Protein AF-A0A0T5PP16-F1 (afdb_monomer_lite)

Radius of gyration: 13.78 Å; chains: 1; bounding box: 33×27×34 Å

Secondary structure (DSSP, 8-state):
-----GGGS-HHHHHHHHHHHHHHHHHHHHHTTSS-HHHHHHHHHSS-HHHHHHHHHHHHHHGGGG------

Foldseek 3Di:
DPPPPLVPDDPVSVLLVVLLVVLLVQLQCCLVVNHDPVRVVVVLVVDDPVSSVSNVVSNVVCNVVSDNPPDD

pLDDT: mean 87.08, std 14.23, range [37.03, 96.44]

Sequence (72 aa):
MTDYNLYAKSRAEQDAASADTLACYWLYRLRAGEMTRPEIEKRLREMTPEQQQLHRDALNRNKHKFKVPSGK

Structure (mmCIF, N/CA/C/O backbone):
data_AF-A0A0T5PP16-F1
#
_entry.id   AF-A0A0T5PP16-F1
#
loop_
_atom_site.group_PDB
_atom_site.id
_atom_site.type_symbol
_atom_site.label_atom_id
_atom_site.label_alt_id
_atom_site.label_comp_id
_atom_site.label_asym_id
_atom_site.label_entity_id
_atom_site.label_seq_id
_atom_site.pdbx_PDB_ins_code
_atom_site.Cartn_x
_atom_site.Cartn_y
_atom_site.Cartn_z
_atom_site.occupancy
_atom_site.B_iso_or_equiv
_atom_site.auth_seq_id
_atom_site.auth_comp_id
_atom_site.auth_asym_id
_atom_site.auth_atom_id
_atom_site.pdbx_PDB_model_num
ATOM 1 N N . MET A 1 1 ? -12.804 -17.807 -20.058 1.00 46.50 1 MET A N 1
ATOM 2 C CA . MET A 1 1 ? -12.338 -17.811 -18.655 1.00 46.50 1 MET A CA 1
ATOM 3 C C . MET A 1 1 ? -11.329 -16.694 -18.515 1.00 46.50 1 MET A C 1
ATOM 5 O O . MET A 1 1 ? -10.444 -16.618 -19.355 1.00 46.50 1 MET A O 1
ATOM 9 N N . THR A 1 2 ? -11.489 -15.806 -17.538 1.00 55.97 2 THR A N 1
ATOM 10 C CA . THR A 1 2 ? -10.462 -14.801 -17.233 1.00 55.97 2 THR A CA 1
ATOM 11 C C . THR A 1 2 ? -9.196 -15.542 -16.814 1.00 55.97 2 THR A C 1
ATOM 13 O O . THR A 1 2 ? -9.263 -16.393 -15.930 1.00 55.97 2 THR A O 1
ATOM 16 N N . ASP A 1 3 ? -8.074 -15.288 -17.483 1.00 61.53 3 ASP A N 1
ATOM 17 C CA . ASP A 1 3 ? -6.800 -15.899 -17.114 1.00 61.53 3 ASP A CA 1
ATOM 18 C C . ASP A 1 3 ? -6.277 -15.218 -15.843 1.00 61.53 3 ASP A C 1
ATOM 20 O O . ASP A 1 3 ? -5.812 -14.075 -15.860 1.00 61.53 3 ASP A O 1
ATOM 24 N N . TYR A 1 4 ? -6.444 -15.906 -14.715 1.00 66.50 4 TYR A N 1
ATOM 25 C CA . TYR A 1 4 ? -6.000 -15.453 -13.399 1.00 66.50 4 TYR A CA 1
ATOM 26 C C . TYR A 1 4 ? -4.514 -15.750 -13.147 1.00 66.50 4 TYR A C 1
ATOM 28 O O . TYR A 1 4 ? -4.029 -15.520 -12.037 1.00 66.50 4 TYR A O 1
ATOM 36 N N . ASN A 1 5 ? -3.775 -16.262 -14.139 1.00 79.44 5 ASN A N 1
ATOM 37 C CA . ASN A 1 5 ? -2.370 -16.599 -13.977 1.00 79.44 5 ASN A CA 1
ATOM 38 C C . ASN A 1 5 ? -1.486 -15.342 -13.948 1.00 79.44 5 ASN A C 1
ATOM 40 O O . ASN A 1 5 ? -0.910 -14.917 -14.948 1.00 79.44 5 ASN A O 1
ATOM 44 N N . LEU A 1 6 ? -1.346 -14.758 -12.757 1.00 75.25 6 LEU A N 1
ATOM 45 C CA . LEU A 1 6 ? -0.455 -13.626 -12.494 1.00 75.25 6 LEU A CA 1
ATOM 46 C C . LEU A 1 6 ? 1.002 -13.912 -12.877 1.00 75.25 6 LEU A C 1
ATOM 48 O O . LEU A 1 6 ? 1.701 -12.995 -13.295 1.00 75.25 6 LEU A O 1
ATOM 52 N N . TYR A 1 7 ? 1.456 -15.165 -12.792 1.00 79.12 7 TYR A N 1
ATOM 53 C CA . TYR A 1 7 ? 2.830 -15.534 -13.135 1.00 79.12 7 TYR A CA 1
ATOM 54 C C . TYR A 1 7 ? 3.127 -15.385 -14.635 1.00 79.12 7 TYR A C 1
ATOM 56 O O . TYR A 1 7 ? 4.257 -15.086 -15.011 1.00 79.12 7 TYR A O 1
ATOM 64 N N . ALA A 1 8 ? 2.110 -15.532 -15.489 1.00 85.44 8 ALA A N 1
ATOM 65 C CA . ALA A 1 8 ? 2.240 -15.354 -16.935 1.00 85.44 8 ALA A CA 1
ATOM 66 C C . ALA A 1 8 ? 2.176 -13.878 -17.381 1.00 85.44 8 ALA A C 1
ATOM 68 O O . ALA A 1 8 ? 2.382 -13.582 -18.557 1.00 85.44 8 ALA A O 1
ATOM 69 N N . LYS A 1 9 ? 1.880 -12.946 -16.465 1.00 85.31 9 LYS A N 1
ATOM 70 C CA . LYS A 1 9 ? 1.786 -11.512 -16.765 1.00 85.31 9 LYS A CA 1
ATOM 71 C C . LYS A 1 9 ? 3.149 -10.833 -16.770 1.00 85.31 9 LYS A C 1
ATOM 73 O O . LYS A 1 9 ? 4.114 -11.333 -16.192 1.00 85.31 9 LYS A O 1
ATOM 78 N N . SER A 1 10 ? 3.214 -9.651 -17.380 1.00 90.94 10 SER A N 1
ATOM 79 C CA . SER A 1 10 ? 4.417 -8.817 -17.340 1.00 90.94 10 SER A CA 1
ATOM 80 C C . SER A 1 10 ? 4.777 -8.419 -15.904 1.00 90.94 10 SER A C 1
ATOM 82 O O . SER A 1 10 ? 3.915 -8.350 -15.024 1.00 90.94 10 SER A O 1
ATOM 84 N N . ARG A 1 11 ? 6.054 -8.102 -15.653 1.00 89.00 11 ARG A N 1
ATOM 85 C CA . ARG A 1 11 ? 6.503 -7.703 -14.311 1.00 89.00 11 ARG A CA 1
ATOM 86 C C . ARG A 1 11 ? 5.743 -6.483 -13.782 1.00 89.00 11 ARG A C 1
ATOM 88 O O . ARG A 1 11 ? 5.334 -6.480 -12.629 1.00 89.00 11 ARG A O 1
ATOM 95 N N . ALA A 1 12 ? 5.476 -5.508 -14.649 1.00 88.94 12 ALA A N 1
ATOM 96 C CA . ALA A 1 12 ? 4.705 -4.318 -14.301 1.00 88.94 12 ALA A CA 1
ATOM 97 C C . ALA A 1 12 ? 3.270 -4.654 -13.857 1.00 88.94 12 ALA A C 1
ATOM 99 O O . ALA A 1 12 ? 2.772 -4.088 -12.888 1.00 88.94 12 ALA A O 1
ATOM 100 N N . GLU A 1 13 ? 2.607 -5.601 -14.526 1.00 89.44 13 GLU A N 1
ATOM 101 C CA . GLU A 1 13 ? 1.276 -6.059 -14.116 1.00 89.44 13 GLU A CA 1
ATOM 102 C C . GLU A 1 13 ? 1.309 -6.839 -12.798 1.00 89.44 13 GLU A C 1
ATOM 104 O O . GLU A 1 13 ? 0.401 -6.693 -11.980 1.00 89.44 13 GLU A O 1
ATOM 109 N N . GLN A 1 14 ? 2.348 -7.649 -12.574 1.00 90.94 14 GLN A N 1
ATOM 110 C CA . GLN A 1 14 ? 2.542 -8.352 -11.303 1.00 90.94 14 GLN A CA 1
ATOM 111 C C . GLN A 1 14 ? 2.754 -7.363 -10.151 1.00 90.94 14 GLN A C 1
ATOM 113 O O . GLN A 1 14 ? 2.124 -7.497 -9.101 1.00 90.94 14 GLN A O 1
ATOM 118 N N . ASP A 1 15 ? 3.583 -6.340 -10.360 1.00 91.06 15 ASP A N 1
ATOM 119 C CA . ASP A 1 15 ? 3.852 -5.303 -9.366 1.00 91.06 15 ASP A CA 1
ATOM 120 C C . ASP A 1 15 ? 2.584 -4.474 -9.082 1.00 91.06 15 ASP A C 1
ATOM 122 O O . ASP A 1 15 ? 2.243 -4.236 -7.921 1.00 91.06 15 ASP A O 1
ATOM 126 N N . ALA A 1 16 ? 1.810 -4.123 -10.117 1.00 90.31 16 ALA A N 1
ATOM 127 C CA . ALA A 1 16 ? 0.519 -3.449 -9.966 1.00 90.31 16 ALA A CA 1
ATOM 128 C C . ALA A 1 16 ? -0.493 -4.285 -9.164 1.00 90.31 16 ALA A C 1
ATOM 130 O O . ALA A 1 16 ? -1.146 -3.763 -8.256 1.00 90.31 16 ALA A O 1
ATOM 131 N N . ALA A 1 17 ? -0.598 -5.585 -9.453 1.00 91.19 17 ALA A N 1
ATOM 132 C CA . ALA A 1 17 ? -1.476 -6.499 -8.724 1.00 91.19 17 ALA A CA 1
ATOM 133 C C . ALA A 1 17 ? -1.035 -6.691 -7.264 1.00 91.19 17 ALA A C 1
ATOM 135 O O . ALA A 1 17 ? -1.871 -6.717 -6.355 1.00 91.19 17 ALA A O 1
ATOM 136 N N . SER A 1 18 ? 0.276 -6.776 -7.023 1.00 91.88 18 SER A N 1
ATOM 137 C CA . SER A 1 18 ? 0.855 -6.825 -5.678 1.00 91.88 18 SER A CA 1
ATOM 138 C C . SER A 1 18 ? 0.492 -5.573 -4.877 1.00 91.88 18 SER A C 1
ATOM 140 O O . SER A 1 18 ? 0.031 -5.664 -3.73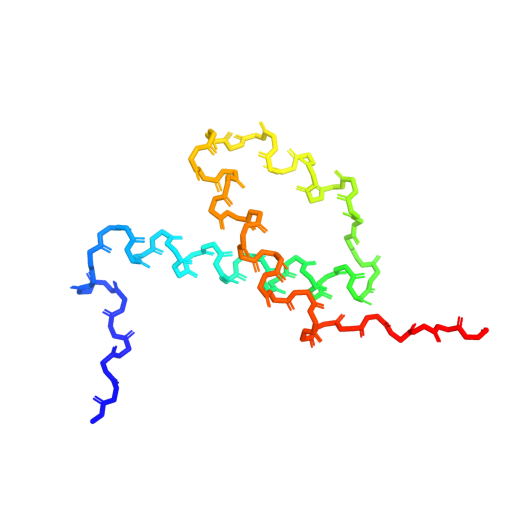5 1.00 91.88 18 SER A O 1
ATOM 142 N N . ALA A 1 19 ? 0.594 -4.395 -5.492 1.00 93.94 19 ALA A N 1
ATOM 143 C CA . ALA A 1 19 ? 0.257 -3.150 -4.821 1.00 93.94 19 ALA A CA 1
ATOM 144 C C . ALA A 1 19 ? -1.228 -2.968 -4.547 1.00 93.94 19 ALA A C 1
ATOM 146 O O . ALA A 1 19 ? -1.578 -2.491 -3.466 1.00 93.94 19 ALA A O 1
ATOM 147 N N . ASP A 1 20 ? -2.096 -3.392 -5.464 1.00 94.12 20 ASP A N 1
ATOM 148 C CA . ASP A 1 20 ? -3.539 -3.434 -5.220 1.00 94.12 20 ASP A CA 1
ATOM 149 C C . ASP A 1 20 ? -3.883 -4.371 -4.058 1.00 94.12 20 ASP A C 1
ATOM 151 O O . ASP A 1 20 ? -4.689 -4.015 -3.194 1.00 94.12 20 ASP A O 1
ATOM 155 N N . THR A 1 21 ? -3.218 -5.526 -3.982 1.00 94.44 21 THR A N 1
ATOM 156 C CA . THR A 1 21 ? -3.410 -6.500 -2.900 1.00 94.44 21 THR A CA 1
ATOM 157 C C . THR A 1 21 ? -2.984 -5.918 -1.551 1.00 94.44 21 THR A C 1
ATOM 159 O O . THR A 1 21 ? -3.762 -5.931 -0.593 1.00 94.44 21 THR A O 1
ATOM 162 N N . LEU A 1 22 ? -1.783 -5.334 -1.476 1.00 95.44 22 LEU A N 1
ATOM 163 C CA . LEU 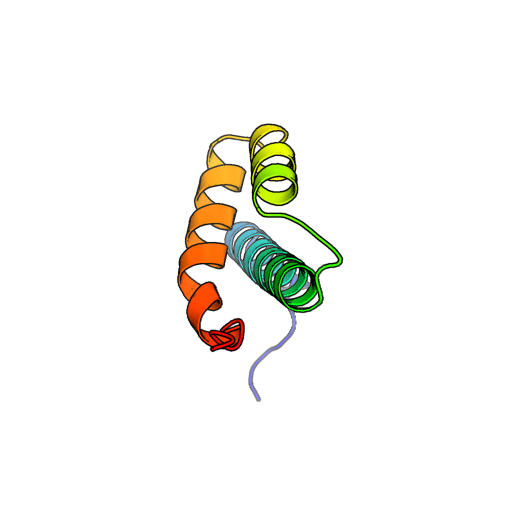A 1 22 ? -1.271 -4.701 -0.257 1.00 95.44 22 LEU A CA 1
ATOM 164 C C . LEU A 1 22 ? -2.109 -3.491 0.169 1.00 95.44 22 LEU A C 1
ATOM 166 O O . LEU A 1 22 ? -2.413 -3.350 1.353 1.00 95.44 22 LEU A O 1
ATOM 170 N N . ALA A 1 23 ? -2.545 -2.656 -0.776 1.00 95.38 23 ALA A N 1
ATOM 171 C CA . ALA A 1 23 ? -3.416 -1.522 -0.487 1.00 95.38 23 ALA A CA 1
ATOM 172 C C . ALA A 1 23 ? -4.756 -1.974 0.109 1.00 95.38 23 ALA A C 1
ATOM 174 O O . ALA A 1 23 ? -5.201 -1.412 1.111 1.00 95.38 23 ALA A O 1
ATOM 175 N N . CYS A 1 24 ? -5.384 -3.009 -0.459 1.00 95.50 24 CYS A N 1
ATOM 176 C CA . CYS A 1 24 ? -6.615 -3.581 0.091 1.00 95.50 24 CYS A CA 1
ATOM 177 C C . CYS A 1 24 ? -6.402 -4.135 1.504 1.00 95.50 24 CYS A C 1
ATOM 179 O O . CYS A 1 24 ? -7.207 -3.867 2.394 1.00 95.50 24 CYS A O 1
ATOM 181 N N . TYR A 1 25 ? -5.302 -4.855 1.728 1.00 95.94 25 TYR A N 1
ATOM 182 C CA . TYR A 1 25 ? -4.967 -5.408 3.038 1.00 95.94 25 TYR A CA 1
ATOM 183 C C . TYR A 1 25 ? -4.755 -4.319 4.101 1.00 95.94 25 TYR A C 1
ATOM 185 O O . TYR A 1 25 ? -5.312 -4.399 5.197 1.00 95.94 25 TYR A O 1
ATOM 193 N N . TRP A 1 26 ? -4.007 -3.262 3.783 1.00 95.62 26 TRP A N 1
ATOM 194 C CA . TRP A 1 26 ? -3.796 -2.149 4.711 1.00 95.62 26 TRP A CA 1
ATOM 195 C C . TRP A 1 26 ? -5.081 -1.382 5.005 1.00 95.62 26 TRP A C 1
ATOM 197 O O . TRP A 1 26 ? -5.335 -1.041 6.156 1.00 95.62 26 TRP A O 1
ATOM 207 N N . LEU A 1 27 ? -5.923 -1.143 3.996 1.00 94.75 27 LEU A N 1
ATOM 208 C CA . LEU A 1 27 ? -7.222 -0.493 4.190 1.00 94.75 27 LEU A CA 1
ATOM 209 C C . LEU A 1 27 ? -8.173 -1.351 5.032 1.00 94.75 27 LEU A C 1
ATOM 211 O O . LEU A 1 27 ? -8.903 -0.813 5.865 1.00 94.75 27 LEU A O 1
ATOM 215 N N . TYR A 1 28 ? -8.137 -2.673 4.861 1.00 95.06 28 TYR A N 1
ATOM 216 C CA . TYR A 1 28 ? -8.865 -3.611 5.710 1.00 95.06 28 TYR A CA 1
ATOM 217 C C . TYR A 1 28 ? -8.417 -3.506 7.175 1.00 95.06 28 TYR A C 1
ATOM 219 O O . TYR A 1 28 ? -9.254 -3.300 8.053 1.00 95.06 28 TYR A O 1
ATOM 227 N N . ARG A 1 29 ? -7.105 -3.552 7.443 1.00 94.81 29 ARG A N 1
ATOM 228 C CA . ARG A 1 29 ? -6.572 -3.429 8.812 1.00 94.81 29 ARG A CA 1
ATOM 229 C C . ARG A 1 29 ? -6.801 -2.051 9.422 1.00 94.81 29 ARG A C 1
ATOM 231 O O . ARG A 1 29 ? -7.095 -1.954 10.609 1.00 94.81 29 ARG A O 1
ATOM 238 N N . LEU A 1 30 ? -6.736 -0.996 8.608 1.00 93.25 30 LEU A N 1
ATOM 239 C CA . LEU A 1 30 ? -7.096 0.360 9.019 1.00 93.25 30 LEU A CA 1
ATOM 240 C C . LEU A 1 30 ? -8.561 0.430 9.459 1.00 93.25 30 LEU A C 1
ATOM 242 O O . LEU A 1 30 ? -8.865 1.018 10.492 1.00 93.25 30 LEU A O 1
ATOM 246 N N . ARG A 1 31 ? -9.469 -0.199 8.704 1.00 90.75 31 ARG A N 1
ATOM 247 C CA . ARG A 1 31 ? -10.888 -0.284 9.069 1.00 90.75 31 ARG A 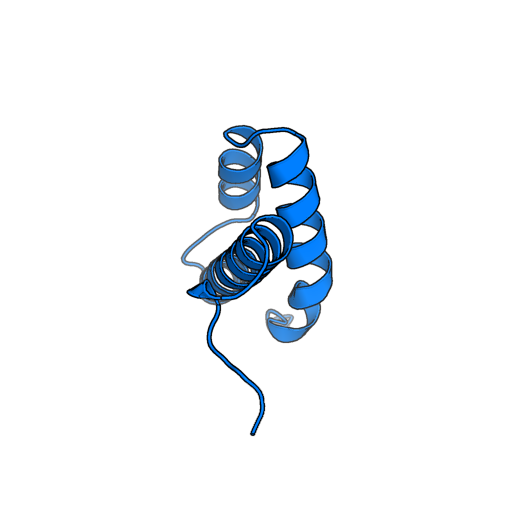CA 1
ATOM 248 C C . ARG A 1 31 ? -11.110 -1.105 10.342 1.00 90.75 31 ARG A C 1
ATOM 250 O O . ARG A 1 31 ? -11.996 -0.759 11.116 1.00 90.75 31 ARG A O 1
ATOM 257 N N . ALA A 1 32 ? -10.327 -2.159 10.555 1.00 92.12 32 ALA A N 1
ATOM 258 C CA . ALA A 1 32 ? -10.372 -2.978 11.766 1.00 92.12 32 ALA A CA 1
ATOM 259 C C . ALA A 1 32 ? -9.737 -2.299 12.999 1.00 92.12 32 ALA A C 1
ATOM 261 O O . ALA A 1 32 ? -9.829 -2.836 14.097 1.00 92.12 32 ALA A O 1
ATOM 262 N N . GLY A 1 33 ? -9.092 -1.135 12.841 1.00 91.94 33 GLY A N 1
ATOM 263 C CA . GLY A 1 33 ? -8.385 -0.442 13.925 1.00 91.94 33 GLY A CA 1
ATOM 264 C C . GLY A 1 33 ? -7.037 -1.069 14.304 1.00 91.94 33 GLY A C 1
ATOM 265 O O . GLY A 1 33 ? -6.402 -0.630 15.256 1.00 91.94 33 GLY A O 1
ATOM 266 N N . GLU A 1 34 ? -6.571 -2.068 13.552 1.00 94.12 34 GLU A N 1
ATOM 267 C CA . GLU A 1 34 ? -5.318 -2.792 13.811 1.00 94.12 34 GLU A CA 1
ATOM 268 C C . GLU A 1 34 ? -4.086 -2.142 13.172 1.00 94.12 34 GLU A C 1
ATOM 270 O O . GLU A 1 34 ? -2.957 -2.585 13.381 1.00 94.12 34 GLU A O 1
ATOM 275 N N . MET A 1 35 ? -4.308 -1.155 12.310 1.00 93.00 35 MET A N 1
ATOM 276 C CA . MET A 1 35 ? -3.273 -0.410 11.608 1.00 93.00 35 MET A CA 1
ATOM 277 C C . MET A 1 35 ? -3.689 1.054 11.545 1.00 93.00 35 MET A C 1
ATOM 279 O O . MET A 1 35 ? -4.871 1.370 11.435 1.00 93.00 35 MET A O 1
ATOM 283 N N . THR A 1 36 ? -2.720 1.962 11.588 1.00 93.25 36 THR A N 1
ATOM 284 C CA . THR A 1 36 ? -2.980 3.405 11.530 1.00 93.25 36 THR A CA 1
ATOM 285 C C . THR A 1 36 ? -2.474 4.007 10.221 1.00 93.25 36 THR A C 1
ATOM 287 O O . THR A 1 36 ? -1.593 3.455 9.561 1.00 93.25 36 THR A O 1
ATOM 290 N N . ARG A 1 37 ? -3.008 5.172 9.830 1.00 92.31 37 ARG A N 1
ATOM 291 C CA . ARG A 1 37 ? -2.515 5.895 8.643 1.00 92.31 37 ARG A CA 1
ATOM 292 C C . ARG A 1 37 ? -1.013 6.226 8.724 1.00 92.31 37 ARG A C 1
ATOM 294 O O . ARG A 1 37 ? -0.335 5.966 7.734 1.00 92.31 37 ARG A O 1
ATOM 301 N N . PRO A 1 38 ? -0.464 6.707 9.861 1.00 95.75 38 PRO A N 1
ATOM 302 C CA . PRO A 1 38 ? 0.977 6.940 9.984 1.00 95.75 38 PRO A CA 1
ATOM 303 C C . PRO A 1 38 ? 1.825 5.682 9.769 1.00 95.75 38 PRO A C 1
ATOM 305 O O . PRO A 1 38 ? 2.907 5.764 9.193 1.00 95.75 38 PRO A O 1
ATOM 308 N N . GLU A 1 39 ? 1.340 4.507 10.180 1.00 95.69 39 GLU A N 1
ATOM 309 C CA . GLU A 1 39 ? 2.047 3.248 9.925 1.00 95.69 39 GLU A CA 1
ATOM 310 C C . GLU A 1 39 ? 2.084 2.909 8.428 1.00 95.69 39 GLU A C 1
ATOM 312 O O . GLU A 1 39 ? 3.131 2.518 7.909 1.00 95.69 39 GLU A O 1
ATOM 317 N N . ILE A 1 40 ? 0.971 3.112 7.713 1.00 94.38 40 ILE A N 1
ATOM 318 C CA . ILE A 1 40 ? 0.915 2.948 6.251 1.00 94.38 40 ILE A CA 1
ATOM 319 C C . ILE A 1 40 ? 1.893 3.917 5.573 1.00 94.38 40 ILE A C 1
ATOM 321 O O . ILE A 1 40 ? 2.658 3.514 4.699 1.00 94.38 40 ILE A O 1
ATOM 325 N N . GLU A 1 41 ? 1.922 5.181 5.998 1.00 94.62 41 GLU A N 1
ATOM 326 C CA . GLU A 1 41 ? 2.862 6.171 5.465 1.00 94.62 41 GLU A CA 1
ATOM 327 C C . GLU A 1 41 ? 4.322 5.807 5.732 1.00 94.62 41 GLU A C 1
ATOM 329 O O . GLU A 1 41 ? 5.158 5.998 4.850 1.00 94.62 41 GLU A O 1
ATOM 334 N N . LYS A 1 42 ? 4.641 5.266 6.914 1.00 96.44 42 LYS A N 1
ATOM 335 C CA . LYS A 1 42 ? 5.991 4.785 7.225 1.00 96.44 42 LYS A CA 1
ATOM 336 C C . LYS A 1 42 ? 6.404 3.669 6.263 1.00 96.44 42 LYS A C 1
ATOM 338 O O . LYS A 1 42 ? 7.456 3.779 5.643 1.00 96.44 42 LYS A O 1
ATOM 343 N N . ARG A 1 43 ? 5.546 2.661 6.066 1.00 94.81 43 ARG A N 1
ATOM 344 C CA . ARG A 1 43 ? 5.794 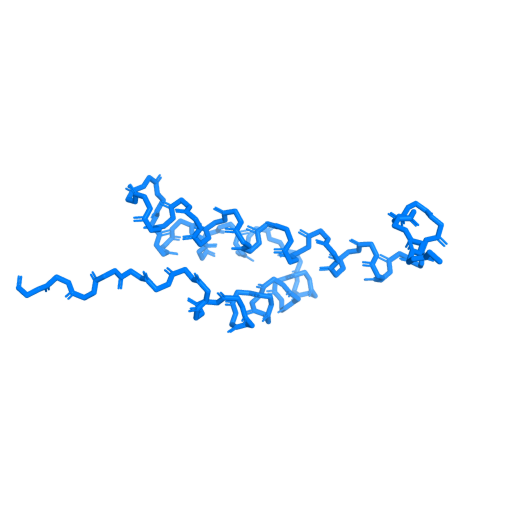1.552 5.123 1.00 94.81 43 ARG A CA 1
ATOM 345 C C . ARG A 1 43 ? 6.013 2.057 3.694 1.00 94.81 43 ARG A C 1
ATOM 347 O O . ARG A 1 43 ? 6.908 1.585 3.008 1.00 94.81 43 ARG A O 1
ATOM 354 N N . LEU A 1 44 ? 5.246 3.060 3.259 1.00 95.06 44 LEU A N 1
ATOM 355 C CA . LEU A 1 44 ? 5.417 3.692 1.945 1.00 95.06 44 LEU A CA 1
ATOM 356 C C . LEU A 1 44 ? 6.749 4.440 1.791 1.00 95.06 44 LEU A C 1
ATOM 358 O O . LEU A 1 44 ? 7.208 4.614 0.666 1.00 95.06 44 LEU A O 1
ATOM 362 N N . ARG A 1 45 ? 7.348 4.948 2.875 1.00 94.94 45 ARG A N 1
ATOM 363 C CA . ARG A 1 45 ? 8.648 5.649 2.836 1.00 94.94 45 ARG A CA 1
ATOM 364 C C . ARG A 1 45 ? 9.838 4.695 2.745 1.00 94.94 45 ARG A C 1
ATOM 366 O O . ARG A 1 45 ? 10.905 5.125 2.335 1.00 94.94 45 ARG A O 1
ATOM 373 N N . GLU A 1 46 ? 9.653 3.435 3.123 1.00 95.44 46 GLU A N 1
ATOM 374 C CA . GLU A 1 46 ? 10.679 2.385 3.042 1.00 95.44 46 GLU A CA 1
ATOM 375 C C . GLU A 1 46 ? 10.768 1.756 1.635 1.00 95.44 46 GLU A C 1
ATOM 377 O O . GLU A 1 46 ? 11.664 0.962 1.364 1.00 95.44 46 GLU A O 1
ATOM 382 N N . MET A 1 47 ? 9.847 2.112 0.732 1.00 94.56 47 MET A N 1
ATOM 383 C CA . MET A 1 47 ? 9.789 1.642 -0.656 1.00 94.56 47 MET A CA 1
ATOM 384 C C . MET A 1 47 ? 10.540 2.572 -1.617 1.00 94.56 47 MET A C 1
ATOM 386 O O . MET A 1 47 ? 10.807 3.731 -1.293 1.00 94.56 47 MET A O 1
ATOM 390 N N . THR A 1 48 ? 10.823 2.097 -2.837 1.00 95.19 48 THR A N 1
ATOM 391 C CA . THR A 1 48 ? 11.349 2.979 -3.895 1.00 95.19 48 THR A CA 1
ATOM 392 C C . THR A 1 48 ? 10.299 4.020 -4.315 1.00 95.19 48 THR A C 1
ATOM 394 O O . THR A 1 48 ? 9.100 3.793 -4.114 1.00 95.19 48 THR A O 1
ATOM 397 N N . PRO A 1 49 ? 10.697 5.155 -4.921 1.00 94.75 49 PRO A N 1
ATOM 398 C CA . PRO A 1 49 ? 9.752 6.173 -5.386 1.00 94.75 49 PRO A CA 1
ATOM 399 C C . PRO A 1 49 ? 8.664 5.627 -6.326 1.00 94.75 49 PRO A C 1
ATOM 401 O O . PRO A 1 49 ? 7.493 5.988 -6.199 1.00 94.75 49 PRO A O 1
ATOM 404 N N . GLU A 1 50 ? 9.025 4.714 -7.226 1.00 91.50 50 GLU A N 1
ATOM 405 C CA . GLU A 1 50 ? 8.114 4.106 -8.200 1.00 91.50 50 GLU A CA 1
ATOM 406 C C . GLU A 1 50 ? 7.075 3.221 -7.505 1.00 91.50 50 GLU A C 1
ATOM 408 O O . GLU A 1 50 ? 5.874 3.329 -7.762 1.00 91.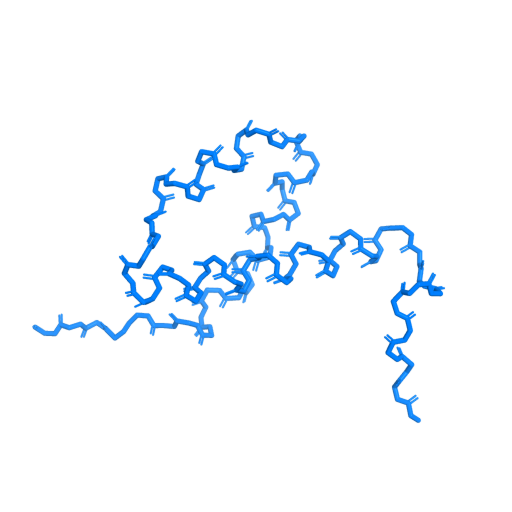50 50 GLU A O 1
ATOM 413 N N . GLN A 1 51 ? 7.525 2.385 -6.566 1.00 93.00 51 GLN A N 1
ATOM 414 C CA . GLN A 1 51 ? 6.647 1.545 -5.753 1.00 93.00 51 GLN A CA 1
ATOM 415 C C . GLN A 1 51 ? 5.735 2.404 -4.877 1.00 93.00 51 GLN A C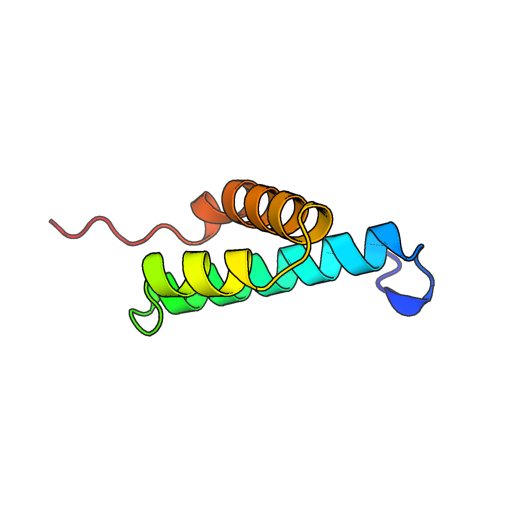 1
ATOM 417 O O . GLN A 1 51 ? 4.527 2.175 -4.822 1.00 93.00 51 GLN A O 1
ATOM 422 N N . GLN A 1 52 ? 6.287 3.430 -4.230 1.00 94.62 52 GLN A N 1
ATOM 423 C CA . GLN A 1 52 ? 5.528 4.344 -3.388 1.00 94.62 52 GLN A CA 1
ATOM 424 C C . GLN A 1 52 ? 4.364 4.976 -4.160 1.00 94.62 52 GLN A C 1
ATOM 426 O O . GLN A 1 52 ? 3.243 5.017 -3.647 1.00 94.62 52 GLN A O 1
ATOM 431 N N . GLN A 1 53 ? 4.610 5.448 -5.385 1.00 94.81 53 GLN A N 1
ATOM 432 C CA . GLN A 1 53 ? 3.568 6.026 -6.229 1.00 94.81 53 GLN A CA 1
ATOM 433 C C . GLN A 1 53 ? 2.504 4.984 -6.598 1.00 94.81 53 GLN A C 1
ATOM 435 O O . GLN A 1 53 ? 1.312 5.209 -6.390 1.00 94.81 53 GLN A O 1
ATOM 440 N N . LEU A 1 54 ? 2.935 3.805 -7.040 1.00 95.12 54 LEU A N 1
ATOM 441 C CA . LEU A 1 54 ? 2.051 2.714 -7.439 1.00 95.12 54 LEU A CA 1
ATOM 442 C C . LEU A 1 54 ? 1.153 2.231 -6.275 1.00 95.12 54 LEU A C 1
ATOM 444 O O . LEU A 1 54 ? -0.052 2.031 -6.456 1.00 95.12 54 LEU A O 1
ATOM 448 N N . HIS A 1 55 ? 1.690 2.151 -5.054 1.00 95.44 55 HIS A N 1
ATOM 449 C CA . HIS A 1 55 ? 0.921 1.852 -3.843 1.00 95.44 55 HIS A CA 1
ATOM 450 C C . HIS A 1 55 ? -0.000 3.004 -3.406 1.00 95.44 55 HIS A C 1
ATOM 452 O O . HIS A 1 55 ? -1.120 2.747 -2.957 1.00 95.44 55 HIS A O 1
ATOM 458 N N . ARG A 1 56 ? 0.411 4.273 -3.546 1.00 95.00 56 ARG A N 1
ATOM 459 C CA . ARG A 1 56 ? -0.466 5.434 -3.281 1.00 95.00 56 ARG A CA 1
ATOM 460 C C . ARG A 1 56 ? -1.668 5.456 -4.215 1.00 95.00 56 ARG A C 1
ATOM 462 O O . ARG A 1 56 ? -2.791 5.686 -3.760 1.00 95.00 56 ARG A O 1
ATOM 469 N N . ASP A 1 57 ? -1.451 5.174 -5.492 1.00 95.56 57 ASP A N 1
ATOM 470 C CA . ASP A 1 57 ? -2.526 5.104 -6.476 1.00 95.56 57 ASP A CA 1
ATOM 471 C C . ASP A 1 57 ? -3.472 3.942 -6.163 1.00 95.56 57 ASP A C 1
ATOM 473 O O . ASP A 1 57 ? -4.690 4.126 -6.162 1.00 95.56 57 ASP A O 1
ATOM 477 N N . ALA A 1 58 ? -2.935 2.779 -5.785 1.00 95.31 58 ALA A N 1
ATOM 478 C CA . ALA A 1 58 ? -3.724 1.636 -5.324 1.00 95.31 58 ALA A CA 1
ATOM 479 C C . ALA A 1 58 ? -4.569 1.952 -4.076 1.00 95.31 58 ALA A C 1
ATOM 481 O O . ALA A 1 58 ? -5.759 1.621 -4.026 1.00 95.31 58 ALA A O 1
ATOM 482 N N . LEU A 1 59 ? -4.000 2.647 -3.087 1.00 95.25 59 LEU A N 1
ATOM 483 C CA . LEU A 1 59 ? -4.722 3.106 -1.896 1.00 95.25 59 LEU A CA 1
ATOM 484 C C . LEU A 1 59 ? -5.852 4.069 -2.268 1.00 95.25 59 LEU A C 1
ATOM 486 O O . LEU A 1 59 ? -6.983 3.911 -1.806 1.00 95.25 59 LEU A O 1
ATOM 490 N N . ASN A 1 60 ? -5.581 5.039 -3.142 1.00 94.12 60 ASN A N 1
ATOM 491 C CA . ASN A 1 60 ? -6.584 5.997 -3.599 1.00 94.12 60 ASN A CA 1
ATOM 492 C C . ASN A 1 60 ? -7.710 5.342 -4.400 1.00 94.12 60 ASN A C 1
ATOM 494 O O . ASN A 1 60 ? -8.875 5.690 -4.188 1.00 94.12 60 ASN A O 1
ATOM 498 N N . ARG A 1 61 ? -7.386 4.373 -5.265 1.00 93.88 61 ARG A N 1
ATOM 499 C CA . ARG A 1 61 ? -8.381 3.578 -5.991 1.00 93.88 61 ARG A CA 1
ATOM 500 C C . ARG A 1 61 ? -9.259 2.780 -5.040 1.00 93.88 61 ARG A C 1
ATOM 502 O O . ARG A 1 61 ? -10.462 2.737 -5.246 1.00 93.88 61 ARG A O 1
ATOM 509 N N . ASN A 1 62 ? -8.701 2.166 -3.997 1.00 93.38 62 ASN A N 1
ATOM 510 C CA . ASN A 1 62 ? -9.442 1.212 -3.168 1.00 93.38 62 ASN A CA 1
ATOM 511 C C . ASN A 1 62 ? -10.071 1.811 -1.897 1.00 93.38 62 ASN A C 1
ATOM 513 O O . ASN A 1 62 ? -10.966 1.185 -1.331 1.00 93.38 62 ASN A O 1
ATOM 517 N N . LYS A 1 63 ? -9.700 3.026 -1.459 1.00 88.81 63 LYS A N 1
ATOM 518 C CA . LYS A 1 63 ? -10.178 3.631 -0.191 1.00 88.81 63 LYS A CA 1
ATOM 519 C C . LYS A 1 63 ? -11.698 3.633 -0.005 1.00 88.81 63 LYS A C 1
ATOM 521 O O . LYS A 1 63 ? -12.187 3.473 1.108 1.00 88.81 63 LYS A O 1
ATOM 526 N N . HIS A 1 64 ? -12.458 3.786 -1.088 1.00 89.19 64 HIS A N 1
ATOM 527 C CA . HIS A 1 64 ? -13.920 3.837 -1.043 1.00 89.19 64 HIS A CA 1
ATOM 528 C C . HIS A 1 64 ? -14.574 2.466 -0.802 1.00 89.19 64 HIS A C 1
ATOM 530 O O . HIS A 1 64 ? -15.729 2.416 -0.388 1.00 89.19 64 HIS A O 1
ATOM 536 N N . LYS A 1 65 ? -13.853 1.361 -1.036 1.00 88.69 65 LYS A N 1
ATOM 537 C CA . LYS A 1 65 ? -14.335 -0.009 -0.795 1.00 88.69 65 LYS A CA 1
ATOM 538 C C . LYS A 1 65 ? -14.317 -0.376 0.689 1.00 88.69 65 LYS A C 1
ATOM 540 O O . LYS A 1 65 ? -15.065 -1.241 1.128 1.00 88.69 65 LYS A O 1
ATOM 545 N N . PHE A 1 66 ? -13.488 0.314 1.468 1.00 85.75 66 PHE A N 1
ATOM 546 C CA . PHE A 1 66 ? -13.255 0.041 2.884 1.00 85.75 66 PHE A CA 1
ATOM 547 C C . PHE A 1 66 ? -13.746 1.185 3.771 1.00 85.75 66 PHE A C 1
ATOM 549 O O . PHE A 1 66 ? -13.141 1.431 4.811 1.00 85.75 66 PHE A O 1
ATOM 556 N N . LYS A 1 67 ? -14.818 1.892 3.359 1.00 73.00 67 LYS A N 1
ATOM 557 C CA . LYS A 1 67 ? -15.415 2.997 4.128 1.00 73.00 67 LYS A CA 1
ATOM 558 C C . LYS A 1 67 ? -15.457 2.625 5.610 1.00 73.00 67 LYS A C 1
ATOM 560 O O . LYS A 1 67 ? -16.160 1.695 6.008 1.00 73.00 67 LYS A O 1
ATOM 565 N N . VAL A 1 68 ? -14.674 3.353 6.401 1.00 59.59 68 VAL A N 1
ATOM 566 C CA . VAL A 1 68 ? -14.801 3.342 7.854 1.00 59.59 68 VAL A CA 1
ATOM 567 C C . VAL A 1 68 ? -16.205 3.879 8.119 1.00 59.59 68 VAL A C 1
ATOM 569 O O . VAL A 1 68 ? -16.527 4.937 7.567 1.00 59.59 68 VAL A O 1
ATOM 572 N N . PRO A 1 69 ? -17.081 3.165 8.849 1.00 52.56 69 PRO A N 1
ATOM 573 C CA . PRO A 1 69 ? -18.349 3.750 9.244 1.00 52.56 69 PRO A CA 1
ATOM 574 C C . PRO A 1 69 ? -18.016 5.050 9.973 1.00 52.56 69 PRO A C 1
ATOM 576 O O . PRO A 1 69 ? -17.307 5.031 10.977 1.00 52.56 69 PRO A O 1
ATOM 579 N N . SER A 1 70 ? -18.443 6.182 9.412 1.00 46.88 70 SER A N 1
ATOM 580 C CA . SER A 1 70 ? -18.417 7.462 10.106 1.00 46.88 70 SER A CA 1
ATOM 581 C C . SER A 1 70 ? -19.318 7.304 11.326 1.00 46.88 70 SER A C 1
ATOM 583 O O . SER A 1 70 ? -20.537 7.422 11.221 1.00 46.88 70 SER A O 1
ATOM 585 N N . GLY A 1 71 ? -18.716 6.903 12.445 1.00 44.78 71 GLY A N 1
ATOM 586 C CA . GLY A 1 71 ? -19.369 6.830 13.738 1.00 44.78 71 GLY A CA 1
ATOM 587 C C . GLY A 1 71 ? -19.805 8.231 14.138 1.00 44.78 71 GLY A C 1
ATOM 588 O O . GLY A 1 71 ? -18.986 9.150 14.135 1.00 44.78 71 GLY A O 1
ATOM 589 N N . LYS A 1 72 ? -21.113 8.347 14.368 1.00 37.03 72 LYS A N 1
ATOM 590 C CA . LYS A 1 72 ? -21.798 9.450 15.039 1.00 37.03 72 LYS A CA 1
ATOM 591 C C . LYS A 1 72 ? -21.279 9.648 16.456 1.00 37.03 72 LYS A C 1
ATOM 593 O O . LYS A 1 72 ? -20.858 8.633 17.054 1.00 37.03 72 LYS A O 1
#